Protein AF-A0A1Q9HRR2-F1 (afdb_monomer_lite)

Radius of gyration: 29.14 Å; chains: 1; bounding box: 62×55×72 Å

Sequence (127 aa):
MVKRVKLGYRWVDFDELAPEEKKQSLIQHLKEKQQKLRKERRSFENAKDEQSIEIYNQISEDLNGINKALRDLGVKSSPKSRPSNRFSKDDLSTLRNSPTIPDISFKRKPKRFQSNKTKNSTKDITW

pLDDT: mean 71.53, std 15.83, range [41.06, 92.62]

Organism: NCBI:txid1381081

Secondary structure (DSSP, 8-state):
---EEEETTEEEEGGGS-HHHHHHHHHHHHHHHHHHHHHHHHHSTT--SHHHHHHHHHHHHHHHHHHHHHHHTT--------------GGGGSGGGG------------------------------

Structure (mmCIF, N/CA/C/O backbone):
data_AF-A0A1Q9HRR2-F1
#
_entry.id   AF-A0A1Q9HRR2-F1
#
loop_
_atom_site.group_PDB
_atom_site.id
_atom_site.type_symbol
_atom_site.label_atom_id
_atom_site.label_alt_id
_atom_site.label_comp_id
_atom_site.label_asym_id
_atom_site.label_entity_id
_atom_site.label_seq_id
_atom_site.pdbx_PDB_ins_code
_atom_site.Cartn_x
_atom_site.Cartn_y
_atom_site.Cartn_z
_atom_site.occupancy
_atom_site.B_iso_or_equiv
_atom_site.auth_seq_id
_atom_site.auth_comp_id
_atom_site.auth_asym_id
_atom_site.auth_atom_id
_atom_site.pdbx_PDB_model_num
ATOM 1 N N . MET A 1 1 ? 0.870 19.896 -15.801 1.00 55.19 1 MET A N 1
ATOM 2 C CA . MET A 1 1 ? 1.301 19.684 -14.401 1.00 55.19 1 MET A CA 1
ATOM 3 C C . MET A 1 1 ? 2.530 18.780 -14.446 1.00 55.19 1 MET A C 1
ATOM 5 O O . MET A 1 1 ? 2.379 17.609 -14.761 1.00 55.19 1 MET A O 1
ATOM 9 N N . VAL A 1 2 ? 3.741 19.327 -14.285 1.00 61.41 2 VAL A N 1
ATOM 10 C CA . VAL A 1 2 ? 4.996 18.565 -14.456 1.00 61.41 2 VAL A CA 1
ATOM 11 C C . VAL A 1 2 ? 5.265 17.760 -13.184 1.00 61.41 2 VAL A C 1
ATOM 13 O O . VAL A 1 2 ? 5.416 18.339 -12.108 1.00 61.41 2 VAL A O 1
ATOM 16 N N . LYS A 1 3 ? 5.275 16.425 -13.278 1.00 73.81 3 LYS A N 1
ATOM 17 C CA . LYS A 1 3 ? 5.631 15.553 -12.149 1.00 73.81 3 LYS A CA 1
ATOM 18 C C . LYS A 1 3 ? 7.153 15.490 -12.066 1.00 73.81 3 LYS A C 1
ATOM 20 O O . LYS A 1 3 ? 7.781 14.937 -12.958 1.00 73.81 3 LYS A O 1
ATOM 25 N N . ARG A 1 4 ? 7.741 16.058 -11.013 1.00 76.62 4 ARG A N 1
ATOM 26 C CA . ARG A 1 4 ? 9.188 16.009 -10.755 1.00 76.62 4 ARG A CA 1
ATOM 27 C C . ARG A 1 4 ? 9.493 15.040 -9.630 1.00 76.62 4 ARG A C 1
ATOM 29 O O . ARG A 1 4 ? 8.813 15.059 -8.605 1.00 76.62 4 ARG A O 1
ATOM 36 N N . VAL A 1 5 ? 10.528 14.228 -9.805 1.00 72.56 5 VAL A N 1
ATOM 37 C CA . VAL A 1 5 ? 11.020 13.305 -8.778 1.00 72.56 5 VAL A CA 1
ATOM 38 C C . VAL A 1 5 ? 12.420 13.727 -8.363 1.00 72.56 5 VAL A C 1
ATOM 40 O O . VAL A 1 5 ? 13.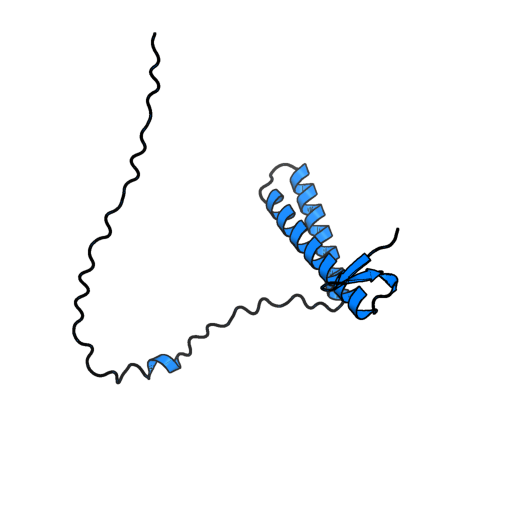242 14.123 -9.188 1.00 72.56 5 VAL A O 1
ATOM 43 N N . LYS A 1 6 ? 12.682 13.682 -7.057 1.00 78.12 6 LYS A N 1
ATOM 44 C CA . LYS A 1 6 ? 13.990 14.002 -6.493 1.00 78.12 6 LYS A CA 1
ATOM 45 C C . LYS A 1 6 ? 14.862 12.745 -6.480 1.00 78.12 6 LYS A C 1
ATOM 47 O O . LYS A 1 6 ? 14.586 11.820 -5.722 1.00 78.12 6 LYS A O 1
ATOM 52 N N . LEU A 1 7 ? 15.918 12.733 -7.288 1.00 70.50 7 LEU A N 1
ATOM 53 C CA . LEU A 1 7 ? 16.964 11.708 -7.304 1.00 70.50 7 LEU A CA 1
ATOM 54 C C . LEU A 1 7 ? 18.237 12.290 -6.691 1.00 70.50 7 LEU A C 1
ATOM 56 O O . LEU A 1 7 ? 18.939 13.100 -7.300 1.00 70.50 7 LEU A O 1
ATOM 60 N N . GLY A 1 8 ? 18.506 11.917 -5.438 1.00 78.12 8 GLY A N 1
ATOM 61 C CA . GLY A 1 8 ? 19.620 12.466 -4.666 1.00 78.12 8 GLY A CA 1
ATOM 62 C C . GLY A 1 8 ? 19.518 13.989 -4.524 1.00 78.12 8 GLY A C 1
ATOM 63 O O . GLY A 1 8 ? 18.617 14.503 -3.856 1.00 78.12 8 GLY A O 1
ATOM 64 N N . TYR A 1 9 ? 20.441 14.709 -5.167 1.00 80.19 9 TYR A N 1
ATOM 65 C CA . TYR A 1 9 ? 20.514 16.175 -5.146 1.00 80.19 9 TYR A CA 1
ATOM 66 C C . TYR A 1 9 ? 19.820 16.856 -6.337 1.00 80.19 9 TYR A C 1
ATOM 68 O O . TYR A 1 9 ? 19.792 18.084 -6.390 1.00 80.19 9 TYR A O 1
ATOM 76 N N . ARG A 1 10 ? 19.242 16.099 -7.282 1.00 76.31 10 ARG A N 1
ATOM 77 C CA . ARG A 1 10 ? 18.660 16.643 -8.518 1.00 76.31 10 ARG A CA 1
ATOM 78 C C . ARG A 1 10 ? 17.164 16.355 -8.621 1.00 76.31 10 ARG A C 1
ATOM 80 O O . ARG A 1 10 ? 16.697 15.283 -8.245 1.00 76.31 10 ARG A O 1
ATOM 87 N N . TRP A 1 11 ? 16.417 17.321 -9.146 1.00 80.19 11 TRP A N 1
ATOM 88 C CA . TRP A 1 11 ? 15.037 17.119 -9.584 1.00 80.19 11 TRP A CA 1
ATOM 89 C C . TRP A 1 11 ? 15.048 16.767 -11.065 1.00 80.19 11 TRP A C 1
ATOM 91 O O . TRP A 1 11 ? 15.630 17.503 -11.859 1.00 80.19 11 TRP A O 1
ATOM 101 N N . VAL A 1 12 ? 14.434 15.642 -11.409 1.00 77.56 12 VAL A N 1
ATOM 102 C CA . VAL A 1 12 ? 14.312 15.161 -12.787 1.00 77.56 12 VAL A CA 1
ATOM 103 C C . VAL A 1 12 ? 12.828 15.084 -13.121 1.00 77.56 12 VAL A C 1
ATOM 105 O O . VAL A 1 12 ? 12.011 14.714 -12.266 1.00 77.56 12 VAL A O 1
ATOM 108 N N . ASP A 1 13 ? 12.469 15.487 -14.337 1.00 80.56 13 ASP A N 1
ATOM 109 C CA . ASP A 1 13 ? 11.101 15.349 -14.819 1.00 80.56 13 ASP A CA 1
ATOM 110 C C . ASP A 1 13 ? 10.779 13.857 -14.965 1.00 80.56 13 ASP A C 1
ATOM 112 O O . ASP A 1 13 ? 11.583 13.072 -15.467 1.00 80.56 13 ASP A O 1
ATOM 116 N N . PHE A 1 14 ? 9.606 13.438 -14.485 1.00 69.06 14 PHE A N 1
ATOM 117 C CA . PHE A 1 14 ? 9.255 12.020 -14.419 1.00 69.06 14 PHE A CA 1
ATOM 118 C C . PHE A 1 14 ? 9.290 11.362 -15.797 1.00 69.06 14 PHE A C 1
ATOM 120 O O . PHE A 1 14 ? 9.624 10.189 -15.892 1.00 69.06 14 PHE A O 1
ATOM 127 N N . ASP A 1 15 ? 8.989 12.110 -16.859 1.00 71.75 15 ASP A N 1
ATOM 128 C CA . ASP A 1 15 ? 8.954 11.599 -18.226 1.00 71.75 15 ASP A CA 1
ATOM 129 C C . ASP A 1 15 ? 10.349 11.310 -18.801 1.00 71.75 15 ASP A C 1
ATOM 131 O O . ASP A 1 15 ? 10.470 10.381 -19.602 1.00 71.75 15 ASP A O 1
ATOM 135 N N . GLU A 1 16 ? 11.394 11.987 -18.313 1.00 74.62 16 GLU A N 1
ATOM 136 C CA . GLU A 1 16 ? 12.797 11.771 -18.710 1.00 74.62 16 GLU A CA 1
ATOM 137 C C . GLU A 1 16 ? 13.457 10.585 -17.990 1.00 74.62 16 GLU A C 1
ATOM 139 O O . GLU A 1 16 ? 14.531 10.136 -18.386 1.00 74.62 16 GLU A O 1
ATOM 144 N N . LEU A 1 17 ? 12.819 10.054 -16.943 1.00 71.19 17 LEU A N 1
ATOM 145 C CA . LEU A 1 17 ? 13.344 8.919 -16.187 1.00 71.19 17 LEU A CA 1
ATOM 146 C C . LEU A 1 17 ? 13.389 7.649 -17.034 1.00 71.19 17 LEU A C 1
ATOM 148 O O . LEU A 1 17 ? 12.455 7.340 -17.793 1.00 71.19 17 LEU A O 1
ATOM 152 N N . ALA A 1 18 ? 14.435 6.853 -16.812 1.00 80.44 18 ALA A N 1
ATOM 153 C CA . ALA A 1 18 ? 14.523 5.526 -17.397 1.00 80.44 18 ALA A CA 1
ATOM 154 C C . ALA A 1 18 ? 13.318 4.667 -16.950 1.00 80.44 18 ALA A C 1
ATOM 156 O O . ALA A 1 18 ? 12.814 4.835 -15.833 1.00 80.44 18 ALA A O 1
ATOM 157 N N . PRO A 1 19 ? 12.850 3.706 -17.769 1.00 80.31 19 PRO A N 1
ATOM 158 C CA . PRO A 1 19 ? 11.737 2.826 -17.400 1.00 80.31 19 PRO A CA 1
ATOM 159 C C . PRO A 1 19 ? 11.945 2.123 -16.049 1.00 80.31 19 PRO A C 1
ATOM 161 O O . PRO A 1 19 ? 11.003 1.975 -15.271 1.00 80.31 19 PRO A O 1
ATOM 164 N N . GLU A 1 20 ? 13.191 1.760 -15.736 1.00 79.75 20 GLU A N 1
ATOM 165 C CA . GLU A 1 20 ? 13.572 1.171 -14.450 1.00 79.75 20 GLU A CA 1
ATOM 166 C C . GLU A 1 20 ? 13.443 2.154 -13.280 1.00 79.75 20 GLU A C 1
ATOM 168 O O . GLU A 1 20 ? 12.940 1.787 -12.220 1.00 79.75 20 GLU A O 1
ATOM 173 N N . GLU A 1 21 ? 13.812 3.422 -13.458 1.00 79.25 21 GLU A N 1
ATOM 174 C CA . GLU A 1 21 ? 13.661 4.449 -12.419 1.00 79.25 21 GLU A CA 1
ATOM 175 C C . GLU A 1 21 ? 12.185 4.788 -12.179 1.00 79.25 21 GLU A C 1
ATOM 177 O O . GLU A 1 21 ? 11.753 4.911 -11.030 1.00 79.25 21 GLU A O 1
ATOM 182 N N . LYS A 1 22 ? 11.373 4.847 -13.245 1.00 79.75 22 LYS A N 1
ATOM 183 C CA . LYS A 1 22 ? 9.908 4.986 -13.149 1.00 79.75 22 LYS A CA 1
ATOM 184 C C . LYS A 1 22 ? 9.305 3.824 -12.364 1.00 79.75 22 LYS A C 1
ATOM 186 O O . LYS A 1 22 ? 8.489 4.035 -11.464 1.00 79.75 22 LYS A O 1
ATOM 191 N N . LYS A 1 23 ? 9.743 2.598 -12.661 1.00 84.00 23 LYS A N 1
ATOM 192 C CA . LYS A 1 23 ? 9.327 1.385 -11.951 1.00 84.00 23 LYS A CA 1
ATOM 193 C C . LYS A 1 23 ? 9.739 1.423 -10.479 1.00 84.00 23 LYS A C 1
ATOM 195 O O . LYS A 1 23 ? 8.912 1.140 -9.615 1.00 84.00 23 LYS A O 1
ATOM 200 N N . GLN A 1 24 ? 10.977 1.807 -10.168 1.00 83.50 24 GLN A N 1
ATOM 201 C CA . GLN A 1 24 ? 11.460 1.932 -8.788 1.00 83.50 24 GLN A CA 1
ATOM 202 C C . GLN A 1 24 ? 10.697 3.002 -8.004 1.00 83.50 24 GLN A C 1
ATOM 204 O O . GLN A 1 24 ? 10.272 2.743 -6.877 1.00 83.50 24 GLN A O 1
ATOM 209 N N . SER A 1 25 ? 10.455 4.164 -8.613 1.00 83.88 25 SER A N 1
ATOM 210 C CA . SER A 1 25 ? 9.658 5.242 -8.024 1.00 83.88 25 SER A CA 1
ATOM 211 C C . SER A 1 25 ? 8.225 4.783 -7.731 1.00 83.88 25 SER A C 1
ATOM 213 O O . SER A 1 25 ? 7.716 4.995 -6.629 1.00 83.88 25 SER A O 1
ATOM 215 N N . LEU A 1 26 ? 7.597 4.056 -8.663 1.00 85.81 26 LEU A N 1
ATOM 216 C CA . LEU A 1 26 ? 6.272 3.468 -8.466 1.00 85.81 26 LEU A CA 1
ATOM 217 C C . LEU A 1 26 ? 6.264 2.439 -7.326 1.00 85.81 26 LEU A C 1
ATOM 219 O O . LEU A 1 26 ? 5.386 2.477 -6.466 1.00 85.81 26 LEU A O 1
ATOM 223 N N . ILE A 1 27 ? 7.255 1.543 -7.277 1.00 87.19 27 ILE A N 1
ATOM 224 C CA . ILE A 1 27 ? 7.403 0.561 -6.193 1.00 87.19 27 ILE A CA 1
ATOM 225 C C . ILE A 1 27 ? 7.554 1.268 -4.843 1.00 87.19 27 ILE A C 1
ATOM 227 O O . ILE A 1 27 ? 6.941 0.847 -3.858 1.00 87.19 27 ILE A O 1
ATOM 231 N N . GLN A 1 28 ? 8.361 2.328 -4.779 1.00 87.88 28 GLN A N 1
ATOM 232 C CA . GLN A 1 28 ? 8.546 3.114 -3.565 1.00 87.88 28 GLN A CA 1
ATOM 233 C C . GLN A 1 28 ? 7.228 3.760 -3.128 1.00 87.88 28 GLN A C 1
ATOM 235 O O . GLN A 1 28 ? 6.825 3.597 -1.977 1.00 87.88 28 GLN A O 1
ATOM 240 N N . HIS A 1 29 ? 6.512 4.396 -4.055 1.00 87.81 29 HIS A N 1
ATOM 241 C CA . HIS A 1 29 ? 5.215 5.006 -3.780 1.00 87.81 29 HIS A CA 1
ATOM 242 C C . HIS A 1 29 ? 4.191 3.986 -3.253 1.00 87.81 29 HIS A C 1
ATOM 244 O O . HIS A 1 29 ? 3.512 4.229 -2.253 1.00 87.81 29 HIS A O 1
ATOM 250 N N . LEU A 1 30 ? 4.118 2.804 -3.872 1.00 89.44 30 LEU A N 1
ATOM 251 C CA . LEU A 1 30 ? 3.248 1.716 -3.423 1.00 89.44 30 LEU A CA 1
ATOM 252 C C . LEU A 1 30 ? 3.621 1.223 -2.018 1.00 89.44 30 LEU A C 1
ATOM 254 O O . LEU A 1 30 ? 2.731 0.983 -1.203 1.00 89.44 30 LEU A O 1
ATOM 258 N N . LYS A 1 31 ? 4.916 1.114 -1.692 1.00 88.62 31 LYS A N 1
ATOM 259 C CA . LYS A 1 31 ? 5.382 0.742 -0.344 1.00 88.62 31 LYS A CA 1
ATOM 260 C C . LYS A 1 31 ? 5.024 1.793 0.707 1.00 88.62 31 LYS A C 1
ATOM 262 O O . LYS A 1 31 ? 4.561 1.431 1.789 1.00 88.62 31 LYS A O 1
ATOM 267 N N . GLU A 1 32 ? 5.203 3.075 0.400 1.00 89.81 32 GLU A N 1
ATOM 268 C CA . GLU A 1 32 ? 4.831 4.177 1.294 1.00 89.81 32 GLU A CA 1
ATOM 269 C C . GLU A 1 32 ? 3.319 4.189 1.550 1.00 89.81 32 GLU A C 1
ATOM 271 O O . GLU A 1 32 ? 2.883 4.223 2.707 1.00 89.81 32 GLU A O 1
ATOM 276 N N . LYS A 1 33 ? 2.510 4.048 0.489 1.00 90.31 33 LYS A N 1
ATOM 277 C CA . LYS A 1 33 ? 1.049 3.934 0.593 1.00 90.31 33 LYS A CA 1
ATOM 278 C C . LYS A 1 33 ? 0.643 2.714 1.425 1.00 90.31 33 LYS A C 1
ATOM 280 O O . LYS A 1 33 ? -0.171 2.841 2.338 1.00 90.31 33 LYS A O 1
ATOM 285 N N . GLN A 1 34 ? 1.267 1.558 1.195 1.00 90.69 34 GLN A N 1
ATOM 286 C CA . GLN A 1 34 ? 1.041 0.341 1.981 1.00 90.69 34 GLN A CA 1
ATOM 287 C C . GLN A 1 34 ? 1.360 0.551 3.470 1.00 90.69 34 GLN A C 1
ATOM 289 O O . GLN A 1 34 ? 0.619 0.094 4.340 1.00 90.69 34 GLN A O 1
ATOM 294 N N . GLN A 1 35 ? 2.462 1.233 3.797 1.00 90.56 35 GLN A N 1
ATOM 295 C CA . GLN A 1 35 ? 2.832 1.514 5.184 1.00 90.56 35 GLN A CA 1
ATOM 296 C C . GLN A 1 35 ? 1.847 2.478 5.852 1.00 90.56 35 GLN A C 1
ATOM 298 O O . GLN A 1 35 ? 1.513 2.275 7.023 1.00 90.56 35 GLN A O 1
ATOM 303 N N . LYS A 1 36 ? 1.371 3.496 5.126 1.00 91.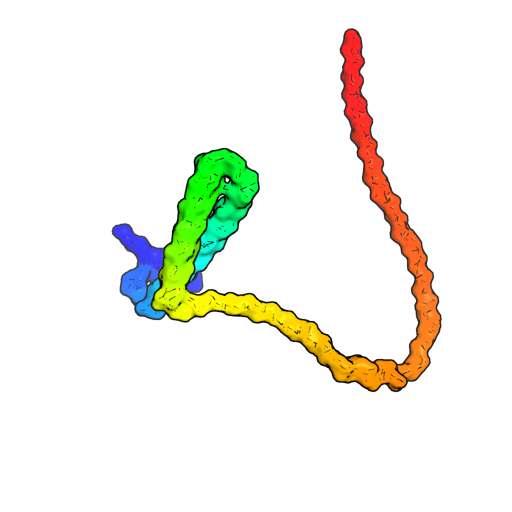69 36 LYS A N 1
ATOM 304 C CA . LYS A 1 36 ? 0.354 4.435 5.612 1.00 91.69 36 LYS A CA 1
ATOM 305 C C . LYS A 1 36 ? -0.954 3.710 5.927 1.00 91.69 36 LYS A C 1
ATOM 307 O O . LYS A 1 36 ? -1.398 3.761 7.070 1.00 91.69 36 LYS A O 1
ATOM 312 N N . LEU A 1 37 ? -1.472 2.928 4.982 1.00 90.38 37 LEU A N 1
ATOM 313 C CA . LEU A 1 37 ? -2.693 2.140 5.168 1.00 90.38 37 LEU A CA 1
ATOM 314 C C . LEU A 1 37 ? -2.566 1.119 6.307 1.00 90.38 37 LEU A C 1
ATOM 316 O O . LEU A 1 37 ? -3.493 0.933 7.080 1.00 90.38 37 LEU A O 1
ATOM 320 N N . ARG A 1 38 ? -1.396 0.497 6.506 1.00 89.44 38 ARG A N 1
ATOM 321 C CA . ARG A 1 38 ? -1.157 -0.373 7.678 1.00 89.44 38 ARG A CA 1
ATOM 322 C C . ARG A 1 38 ? -1.171 0.368 9.016 1.00 89.44 38 ARG A C 1
ATOM 324 O O . ARG A 1 38 ? -1.414 -0.254 10.049 1.00 89.44 38 ARG A O 1
ATOM 331 N N . LYS A 1 39 ? -0.790 1.647 9.052 1.00 89.88 39 LYS A N 1
ATOM 332 C CA . LYS A 1 39 ? -0.916 2.468 10.267 1.00 89.88 39 LYS A CA 1
ATOM 333 C C . LYS A 1 39 ? -2.382 2.812 10.502 1.00 89.88 39 LYS A C 1
ATOM 335 O O . LYS A 1 39 ? -2.856 2.633 11.610 1.00 89.88 39 LYS A O 1
ATOM 340 N N . GLU A 1 40 ? -3.078 3.204 9.446 1.00 87.50 40 GLU A N 1
ATOM 341 C CA . GLU A 1 40 ? -4.492 3.566 9.477 1.00 87.50 40 GLU A CA 1
ATOM 342 C C . GLU A 1 40 ? -5.380 2.383 9.883 1.00 87.50 40 GLU A C 1
ATOM 344 O O . GLU A 1 40 ? -6.140 2.491 10.835 1.00 87.50 40 GLU A O 1
ATOM 349 N N . ARG A 1 41 ? -5.165 1.196 9.302 1.00 88.25 41 ARG A N 1
ATOM 350 C CA . ARG A 1 41 ? -5.854 -0.048 9.687 1.00 88.25 41 ARG A CA 1
ATOM 351 C C . ARG A 1 41 ? -5.725 -0.371 11.176 1.00 88.25 41 ARG A C 1
ATOM 353 O O . ARG A 1 41 ? -6.668 -0.879 11.765 1.00 88.25 41 ARG A O 1
ATOM 360 N N . ARG A 1 42 ? -4.568 -0.082 11.788 1.00 88.06 42 ARG A N 1
ATOM 361 C CA . ARG A 1 42 ? -4.346 -0.296 13.230 1.00 88.06 42 ARG A CA 1
ATOM 362 C C . ARG A 1 42 ? -5.155 0.666 14.095 1.00 88.06 42 ARG A C 1
ATOM 364 O O . ARG A 1 42 ? -5.533 0.291 15.197 1.00 88.06 42 ARG A O 1
ATOM 371 N N . SER A 1 43 ? -5.445 1.869 13.604 1.00 86.56 43 SER A N 1
ATOM 372 C CA . SER A 1 43 ? -6.329 2.814 14.295 1.00 86.56 43 SER A CA 1
ATOM 373 C C . SER A 1 43 ? -7.769 2.301 14.376 1.00 86.56 43 SER A C 1
ATOM 375 O O . SER A 1 43 ? -8.464 2.613 15.335 1.00 86.56 43 SER A O 1
ATOM 377 N N . PHE A 1 44 ? -8.186 1.478 13.410 1.00 85.31 44 PHE A N 1
ATOM 378 C CA . PHE A 1 44 ? -9.538 0.917 13.324 1.00 85.31 44 PHE A CA 1
ATOM 379 C C . PHE A 1 44 ? -9.635 -0.549 13.787 1.00 85.31 44 PHE A C 1
ATOM 381 O O . PHE A 1 44 ? -10.713 -1.126 13.778 1.00 85.31 44 PHE A O 1
ATOM 388 N N . GLU A 1 45 ? -8.533 -1.167 14.230 1.00 78.50 45 GLU A N 1
ATOM 389 C CA . GLU A 1 45 ? -8.482 -2.601 14.577 1.00 78.50 45 GLU A CA 1
ATOM 390 C C . GLU A 1 45 ? -9.339 -2.970 15.800 1.00 78.50 45 GLU A C 1
ATOM 392 O O . GLU A 1 45 ? -9.845 -4.083 15.881 1.00 78.50 45 GLU A O 1
ATOM 397 N N . ASN A 1 46 ? -9.532 -2.030 16.730 1.00 79.75 46 ASN A N 1
ATOM 398 C CA . ASN A 1 46 ? -10.361 -2.215 17.928 1.00 79.75 46 ASN A CA 1
ATOM 399 C C . ASN A 1 46 ? -11.695 -1.462 17.855 1.00 79.75 46 ASN A C 1
ATOM 401 O O . ASN A 1 46 ? -12.380 -1.324 18.873 1.00 79.75 46 ASN A O 1
ATOM 405 N N . ALA A 1 47 ? -12.033 -0.918 16.688 1.00 81.00 47 ALA A N 1
ATOM 406 C CA . ALA A 1 47 ? -13.264 -0.174 16.533 1.00 81.00 47 ALA A CA 1
ATOM 407 C C . ALA A 1 47 ? -14.470 -1.122 16.597 1.00 81.00 47 ALA A C 1
ATOM 409 O O . ALA A 1 47 ? -14.417 -2.257 16.124 1.00 81.00 47 ALA A O 1
ATOM 410 N N . LYS A 1 48 ? -15.541 -0.666 17.247 1.00 79.06 48 LYS A N 1
ATOM 411 C CA . LYS A 1 48 ? -16.783 -1.438 17.439 1.00 79.06 48 LYS A CA 1
ATOM 412 C C . LYS A 1 48 ? -17.965 -0.824 16.699 1.00 79.06 48 LYS A C 1
ATOM 414 O O . LYS A 1 48 ? -19.026 -1.433 16.639 1.00 79.06 48 LYS A O 1
ATOM 419 N N . ASP A 1 49 ? -17.787 0.388 16.192 1.00 89.31 49 ASP A N 1
ATOM 420 C CA . ASP A 1 49 ? -18.756 1.094 15.380 1.00 89.31 49 ASP A CA 1
ATOM 421 C C . ASP A 1 49 ? -18.719 0.585 13.934 1.00 89.31 49 ASP A C 1
ATOM 423 O O . ASP A 1 49 ? -17.661 0.314 13.365 1.00 89.31 49 ASP A O 1
ATOM 427 N N . GLU A 1 50 ? -19.908 0.451 13.351 1.00 86.88 50 GLU A N 1
ATOM 428 C CA . GLU A 1 50 ? -20.126 -0.097 12.009 1.00 86.88 50 GLU A CA 1
ATOM 429 C C . GLU A 1 50 ? -19.367 0.694 10.932 1.00 86.88 50 GLU A C 1
ATOM 431 O O . GLU A 1 50 ? -18.747 0.103 10.050 1.00 86.88 50 GLU A O 1
ATOM 436 N N . GLN A 1 51 ? -19.303 2.022 11.077 1.00 87.00 51 GLN A N 1
ATOM 437 C CA . GLN A 1 51 ? -18.565 2.908 10.173 1.00 87.00 51 GLN A CA 1
ATOM 438 C C . GLN A 1 51 ? -17.057 2.633 10.188 1.00 87.00 51 GLN A C 1
ATOM 440 O O . GLN A 1 51 ? -16.425 2.543 9.136 1.00 87.00 51 GLN A O 1
ATOM 445 N N . SER A 1 52 ? -16.452 2.452 11.361 1.00 85.75 52 SER A N 1
ATOM 446 C CA . SER A 1 52 ? -15.031 2.104 11.441 1.00 85.75 52 SER A CA 1
ATOM 447 C C . SER A 1 52 ? -14.727 0.695 10.941 1.00 85.75 52 SER A C 1
ATOM 449 O O . SER A 1 52 ? -13.643 0.469 10.401 1.00 85.75 52 SER A O 1
ATOM 451 N N . ILE A 1 53 ? -15.659 -0.253 11.091 1.00 86.62 53 ILE A N 1
ATOM 452 C CA . ILE A 1 53 ? -15.527 -1.601 10.518 1.00 86.62 53 ILE A CA 1
ATOM 453 C C . ILE A 1 53 ? -15.543 -1.524 8.985 1.00 86.62 53 ILE A C 1
ATOM 455 O O . ILE A 1 53 ? -14.723 -2.166 8.325 1.00 86.62 53 ILE A O 1
ATOM 459 N N . GLU A 1 54 ? -16.417 -0.700 8.409 1.00 90.06 54 GLU A N 1
ATOM 460 C CA . GLU A 1 54 ? -16.457 -0.454 6.967 1.00 90.06 54 GLU A CA 1
ATOM 461 C C . GLU A 1 54 ? -15.148 0.179 6.466 1.00 90.06 54 GLU A C 1
ATOM 463 O O . GLU A 1 54 ? -14.532 -0.325 5.524 1.00 90.06 54 GLU A O 1
ATOM 468 N N . ILE A 1 55 ? -14.639 1.200 7.165 1.00 88.25 55 ILE A N 1
ATOM 469 C CA . ILE A 1 55 ? -13.337 1.817 6.863 1.00 88.25 55 ILE A CA 1
ATOM 470 C C . ILE A 1 55 ? -12.201 0.785 6.964 1.00 88.25 55 ILE A C 1
ATOM 472 O O . ILE A 1 55 ? -11.311 0.741 6.112 1.00 88.25 55 ILE A O 1
ATOM 476 N N . TYR A 1 56 ? -12.225 -0.087 7.973 1.00 89.75 56 TYR A N 1
ATOM 477 C CA . TYR A 1 56 ? -11.245 -1.161 8.123 1.00 89.75 56 TYR A CA 1
ATOM 478 C C . TYR A 1 56 ? -11.264 -2.141 6.940 1.00 89.75 56 TYR A C 1
ATOM 480 O O . TYR A 1 56 ? -10.197 -2.554 6.459 1.00 89.75 56 TYR A O 1
ATOM 488 N N . ASN A 1 57 ? -12.455 -2.505 6.459 1.00 89.75 57 ASN A N 1
ATOM 489 C CA . ASN A 1 57 ? -12.623 -3.372 5.295 1.00 89.75 57 ASN A CA 1
ATOM 490 C C . ASN A 1 57 ? -12.094 -2.688 4.029 1.00 89.75 57 ASN A C 1
ATOM 492 O O . ASN A 1 57 ? -11.260 -3.276 3.338 1.00 89.75 57 ASN A O 1
ATOM 496 N N . GLN A 1 58 ? -12.442 -1.418 3.806 1.00 91.62 58 GLN A N 1
ATOM 497 C CA . GLN A 1 58 ? -11.953 -0.630 2.671 1.00 91.62 58 GLN A CA 1
ATOM 498 C C . GLN A 1 58 ? -10.419 -0.535 2.650 1.00 91.62 58 GLN A C 1
ATOM 500 O O . GLN A 1 58 ? -9.775 -0.782 1.630 1.00 91.62 58 GLN A O 1
ATOM 505 N N . ILE A 1 59 ? -9.799 -0.248 3.799 1.00 90.75 59 ILE A N 1
ATOM 506 C CA . ILE A 1 59 ? -8.335 -0.204 3.923 1.00 90.75 59 ILE A CA 1
ATOM 507 C C . ILE A 1 59 ? -7.714 -1.581 3.640 1.00 90.75 59 ILE A C 1
ATOM 509 O O . ILE A 1 59 ? -6.615 -1.677 3.082 1.00 90.75 59 ILE A O 1
ATOM 513 N N . SER A 1 60 ? -8.386 -2.660 4.042 1.00 88.69 60 SER A N 1
ATOM 514 C CA . SER A 1 60 ? -7.915 -4.028 3.808 1.00 88.69 60 SER A CA 1
ATOM 515 C C . SER A 1 60 ? -7.969 -4.399 2.321 1.00 88.69 60 SER A C 1
ATOM 517 O O . SER A 1 60 ? -7.019 -5.008 1.817 1.00 88.69 60 SER A O 1
ATOM 519 N N . GLU A 1 61 ? -9.009 -3.978 1.603 1.00 92.62 61 GLU A N 1
ATOM 520 C CA . GLU A 1 61 ? -9.114 -4.122 0.147 1.00 92.62 61 GLU A CA 1
ATOM 521 C C . GLU A 1 61 ? -8.035 -3.320 -0.587 1.00 92.62 61 GLU A C 1
ATOM 523 O O . GLU A 1 61 ? -7.314 -3.875 -1.423 1.00 92.62 61 GLU A O 1
ATOM 528 N N . ASP A 1 62 ? -7.832 -2.057 -0.208 1.00 89.88 62 ASP A N 1
ATOM 529 C CA . ASP A 1 62 ? -6.786 -1.202 -0.775 1.00 89.88 62 ASP A CA 1
ATOM 530 C C . ASP A 1 62 ? -5.386 -1.805 -0.577 1.00 89.88 62 ASP A C 1
ATOM 532 O O . ASP A 1 62 ? -4.550 -1.814 -1.489 1.00 89.88 62 ASP A O 1
ATOM 536 N N . LEU A 1 63 ? -5.117 -2.357 0.611 1.00 90.00 63 LEU A N 1
ATOM 537 C CA . LEU A 1 63 ? -3.872 -3.072 0.892 1.00 90.00 63 LEU A CA 1
ATOM 538 C C . LEU A 1 63 ? -3.707 -4.304 0.000 1.00 90.00 63 LEU A C 1
ATOM 540 O O . LEU A 1 63 ? -2.588 -4.584 -0.442 1.00 90.00 63 LEU A O 1
ATOM 544 N N . ASN A 1 64 ? -4.790 -5.032 -0.271 1.00 90.06 64 ASN A N 1
ATOM 545 C CA . ASN A 1 64 ? -4.761 -6.192 -1.153 1.00 90.06 64 ASN A CA 1
ATOM 546 C C . ASN A 1 64 ? -4.466 -5.786 -2.607 1.00 90.06 64 ASN A C 1
ATOM 548 O O . ASN A 1 64 ? -3.594 -6.378 -3.249 1.00 90.06 64 ASN A O 1
ATOM 552 N N . GLY A 1 65 ? -5.094 -4.711 -3.092 1.00 91.31 65 GLY A N 1
ATOM 553 C CA . GLY A 1 65 ? -4.815 -4.132 -4.408 1.00 91.31 65 GLY A CA 1
ATOM 554 C C . GLY A 1 65 ? -3.352 -3.706 -4.568 1.00 91.31 65 GLY A C 1
ATOM 555 O O . GLY A 1 65 ? -2.705 -4.041 -5.561 1.00 91.31 65 GLY A O 1
ATOM 556 N N . ILE A 1 66 ? -2.780 -3.052 -3.552 1.00 89.12 66 ILE A N 1
ATOM 557 C CA . ILE A 1 66 ? -1.361 -2.662 -3.555 1.00 89.12 66 ILE A CA 1
ATOM 558 C C . ILE A 1 66 ? -0.436 -3.886 -3.539 1.00 89.12 66 ILE A C 1
ATOM 560 O O . ILE A 1 66 ? 0.581 -3.896 -4.234 1.00 89.12 66 ILE A O 1
ATOM 564 N N . ASN A 1 67 ? -0.769 -4.931 -2.775 1.00 87.00 67 ASN A N 1
ATOM 565 C CA . ASN A 1 67 ? 0.010 -6.173 -2.762 1.00 87.00 67 ASN A CA 1
ATOM 566 C C . ASN A 1 67 ? 0.033 -6.841 -4.140 1.00 87.00 67 ASN A C 1
ATOM 568 O O . ASN A 1 67 ? 1.088 -7.316 -4.565 1.00 87.00 67 ASN A O 1
ATOM 572 N N . LYS A 1 68 ? -1.108 -6.851 -4.840 1.00 88.62 68 LYS A N 1
ATOM 573 C CA . LYS A 1 68 ? -1.207 -7.358 -6.211 1.00 88.62 68 LYS A CA 1
ATOM 574 C C . LYS A 1 68 ? -0.330 -6.539 -7.161 1.00 88.62 68 LYS A C 1
ATOM 576 O O . LYS A 1 68 ? 0.532 -7.114 -7.814 1.00 88.62 68 LYS A O 1
ATOM 581 N N . ALA A 1 69 ? -0.440 -5.210 -7.129 1.00 86.81 69 ALA A N 1
ATOM 582 C CA . ALA A 1 69 ? 0.385 -4.325 -7.955 1.00 86.81 69 ALA A CA 1
ATOM 583 C C . ALA A 1 69 ? 1.895 -4.512 -7.707 1.00 86.81 69 ALA A C 1
ATOM 585 O O . ALA A 1 69 ? 2.686 -4.564 -8.644 1.00 86.81 69 ALA A O 1
ATOM 586 N N . LEU A 1 70 ? 2.317 -4.667 -6.447 1.00 87.38 70 LEU A N 1
ATOM 587 C CA . LEU A 1 70 ? 3.716 -4.955 -6.113 1.00 87.38 70 LEU A CA 1
ATOM 588 C C . LEU A 1 70 ? 4.174 -6.322 -6.647 1.00 87.38 70 LEU A C 1
ATOM 590 O O . LEU A 1 70 ? 5.300 -6.434 -7.139 1.00 87.38 70 LEU A O 1
ATOM 594 N N . ARG A 1 71 ? 3.315 -7.348 -6.578 1.00 86.62 71 ARG A N 1
ATOM 595 C CA . ARG A 1 71 ? 3.599 -8.678 -7.134 1.00 86.62 71 ARG A CA 1
ATOM 596 C C . ARG A 1 71 ? 3.749 -8.624 -8.657 1.00 86.62 71 ARG A C 1
ATOM 598 O O . ARG A 1 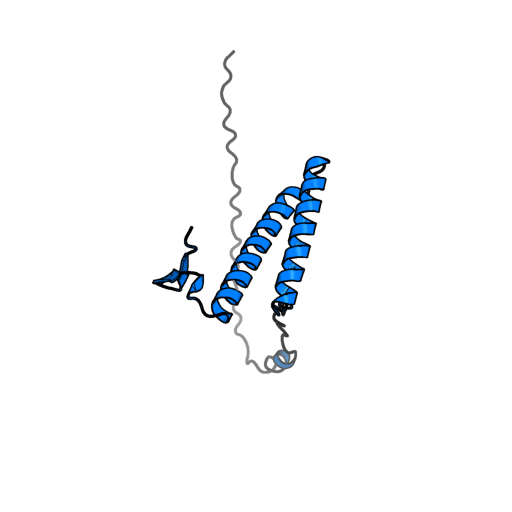71 ? 4.708 -9.198 -9.165 1.00 86.62 71 ARG A O 1
ATOM 605 N N . ASP A 1 72 ? 2.869 -7.904 -9.349 1.00 87.44 72 ASP A N 1
ATOM 606 C CA . ASP A 1 72 ? 2.904 -7.735 -10.810 1.00 87.44 72 ASP A CA 1
ATOM 607 C C . ASP A 1 72 ? 4.180 -7.004 -11.266 1.00 87.44 72 ASP A C 1
ATOM 609 O O . ASP A 1 72 ? 4.765 -7.327 -12.297 1.00 87.44 72 ASP A O 1
ATOM 613 N N . LEU A 1 73 ? 4.695 -6.082 -10.445 1.00 84.12 73 LEU A N 1
ATOM 614 C CA . LEU A 1 73 ? 5.979 -5.406 -10.672 1.00 84.12 73 LEU A CA 1
ATOM 615 C C . LEU A 1 73 ? 7.209 -6.289 -10.370 1.00 84.12 73 LEU A C 1
ATOM 617 O O . LEU A 1 73 ? 8.348 -5.832 -10.518 1.00 84.12 73 LEU A O 1
ATOM 621 N N . GLY A 1 74 ? 7.009 -7.544 -9.954 1.00 81.19 74 GLY A N 1
ATOM 622 C CA . GLY A 1 74 ? 8.072 -8.494 -9.616 1.00 81.19 74 GLY A CA 1
ATOM 623 C C . GLY A 1 74 ? 8.684 -8.279 -8.229 1.00 81.19 74 GLY A C 1
ATOM 624 O O . GLY A 1 74 ? 9.715 -8.873 -7.905 1.00 81.19 74 GLY A O 1
ATOM 625 N N . VAL A 1 75 ? 8.068 -7.448 -7.382 1.00 76.88 75 VAL A N 1
ATOM 626 C CA . VAL A 1 75 ? 8.524 -7.233 -6.007 1.00 76.88 75 VAL A CA 1
ATOM 627 C C . VAL A 1 75 ? 8.088 -8.429 -5.173 1.00 76.88 75 VAL A C 1
ATOM 629 O O . VAL A 1 75 ? 6.956 -8.509 -4.695 1.00 76.88 75 VAL A O 1
ATOM 632 N N . LYS A 1 76 ? 9.006 -9.377 -4.969 1.00 68.94 76 LYS A N 1
ATOM 633 C CA . LYS A 1 76 ? 8.810 -10.441 -3.982 1.00 68.94 76 LYS A CA 1
ATOM 634 C C . LYS A 1 76 ? 8.626 -9.771 -2.622 1.00 68.94 76 LYS A C 1
ATOM 636 O O . LYS A 1 76 ? 9.521 -9.067 -2.153 1.00 68.94 76 LYS A O 1
ATOM 641 N N . SER A 1 77 ? 7.469 -9.973 -1.989 1.00 60.34 7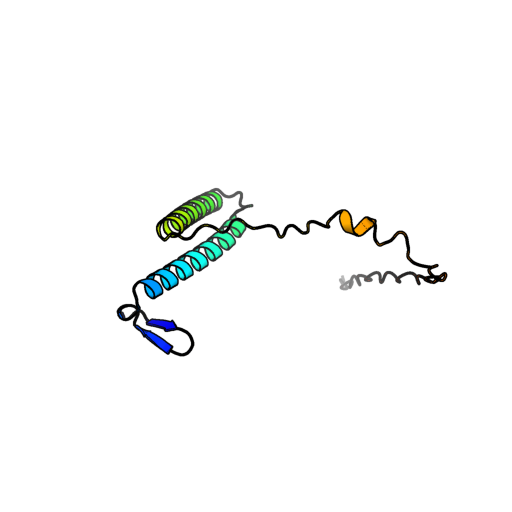7 SER A N 1
ATOM 642 C CA . SER A 1 77 ? 7.310 -9.689 -0.564 1.00 60.34 77 SER A CA 1
ATOM 643 C C . SER A 1 77 ? 8.442 -10.422 0.136 1.00 60.34 77 SER A C 1
ATOM 645 O O . SER A 1 77 ? 8.492 -11.652 0.048 1.00 60.34 77 SER A O 1
ATOM 647 N N . SER A 1 78 ? 9.395 -9.694 0.722 1.00 54.62 78 SER A N 1
ATOM 648 C CA . SER A 1 78 ? 10.518 -10.353 1.369 1.00 54.62 78 SER A CA 1
ATOM 649 C C . SER A 1 78 ? 9.934 -11.341 2.378 1.00 54.62 78 SER A C 1
ATOM 651 O O . SER A 1 78 ? 9.109 -10.944 3.212 1.00 54.62 78 SER A O 1
ATOM 653 N N . PRO A 1 79 ? 10.288 -12.637 2.316 1.00 52.12 79 PRO A N 1
ATOM 654 C CA . PRO A 1 79 ? 10.098 -13.448 3.494 1.00 52.12 79 PRO A CA 1
ATOM 655 C C . PRO A 1 79 ? 10.892 -12.711 4.568 1.00 52.12 79 PRO A C 1
ATOM 657 O O . PRO A 1 79 ? 12.054 -12.363 4.355 1.00 52.12 79 PRO A O 1
ATOM 660 N N . LYS A 1 80 ? 10.247 -12.379 5.688 1.00 52.53 80 LYS A N 1
ATOM 661 C CA . LYS A 1 80 ? 10.957 -12.016 6.911 1.00 52.53 80 LYS A CA 1
ATOM 662 C C . LYS A 1 80 ? 11.875 -13.201 7.197 1.00 52.53 80 LYS A C 1
ATOM 664 O O . LYS A 1 80 ? 11.461 -14.165 7.834 1.00 52.53 80 LYS A O 1
ATOM 669 N N . SER A 1 81 ? 13.095 -13.167 6.672 1.00 50.59 81 SER A N 1
ATOM 670 C CA . SER A 1 81 ? 14.175 -14.033 7.093 1.00 50.59 81 SER A CA 1
ATOM 671 C C . SER A 1 81 ? 14.451 -13.603 8.520 1.00 50.59 81 SER A C 1
ATOM 673 O O . SER A 1 81 ? 15.198 -12.663 8.783 1.00 50.59 81 SER A O 1
ATOM 675 N N . ARG A 1 82 ? 13.721 -14.231 9.443 1.00 54.25 82 ARG A N 1
ATOM 676 C CA . ARG A 1 82 ? 14.055 -14.276 10.856 1.00 54.25 82 ARG A CA 1
ATOM 677 C C . ARG A 1 82 ? 15.547 -14.607 10.885 1.00 54.25 82 ARG A C 1
ATOM 679 O O . ARG A 1 82 ? 15.894 -15.656 10.340 1.00 54.25 82 ARG A O 1
ATOM 686 N N . PRO A 1 83 ? 16.428 -13.733 11.403 1.00 55.16 83 PRO A N 1
ATOM 687 C CA . PRO A 1 83 ? 17.824 -14.101 11.523 1.00 55.16 83 PRO A CA 1
ATOM 688 C C . PRO A 1 83 ? 17.836 -15.371 12.365 1.00 55.16 83 PRO A C 1
ATOM 690 O O . PRO A 1 83 ? 17.355 -15.387 13.502 1.00 55.16 83 PRO A O 1
ATOM 693 N N . SER A 1 84 ? 18.260 -16.474 11.757 1.00 52.16 84 SER A N 1
ATOM 694 C CA . SER A 1 84 ? 18.500 -17.712 12.465 1.00 52.16 84 SER A CA 1
ATOM 695 C C . SER A 1 84 ? 19.689 -17.438 13.368 1.00 52.16 84 SER A C 1
ATOM 697 O O . SER A 1 84 ? 20.831 -17.659 12.976 1.00 52.16 84 SER A O 1
ATOM 699 N N . ASN A 1 85 ? 19.426 -16.936 14.575 1.00 54.44 85 ASN A N 1
ATOM 700 C CA . ASN A 1 85 ? 20.372 -17.014 15.674 1.00 54.44 85 ASN A CA 1
ATOM 701 C C . ASN A 1 85 ? 20.423 -18.487 16.095 1.00 54.44 85 ASN A C 1
ATOM 703 O O . ASN A 1 85 ? 19.857 -18.902 17.106 1.00 54.44 85 ASN A O 1
ATOM 707 N N . ARG A 1 86 ? 20.980 -19.312 15.205 1.00 52.44 86 ARG A N 1
ATOM 708 C CA . ARG A 1 86 ? 21.279 -20.709 15.450 1.00 52.44 86 ARG A CA 1
ATOM 709 C C . ARG A 1 86 ? 22.562 -20.662 16.256 1.00 52.44 86 ARG A C 1
ATOM 711 O O . ARG A 1 86 ? 23.649 -20.642 15.700 1.00 52.44 86 ARG A O 1
ATOM 718 N N . PHE A 1 87 ? 22.394 -20.536 17.566 1.00 54.69 87 PHE A N 1
ATOM 719 C CA . PHE A 1 87 ? 23.433 -20.880 18.520 1.00 54.69 87 PHE A CA 1
ATOM 720 C C . PHE A 1 87 ? 23.857 -22.310 18.159 1.00 54.69 87 PHE A C 1
ATOM 722 O O . PHE A 1 87 ? 23.074 -23.252 18.332 1.00 54.69 87 PHE A O 1
ATOM 729 N N . SER A 1 88 ? 25.007 -22.454 17.500 1.00 55.09 88 SER A N 1
ATOM 730 C CA . SER A 1 88 ? 25.543 -23.762 17.144 1.00 55.09 88 SER A CA 1
ATOM 731 C C . SER A 1 88 ? 25.801 -24.507 18.446 1.00 55.09 88 SER A C 1
ATOM 733 O O . SER A 1 88 ? 26.450 -23.989 19.350 1.00 55.09 88 SER A O 1
ATOM 735 N N . LYS A 1 89 ? 25.262 -25.723 18.573 1.00 56.09 89 LYS A N 1
ATOM 736 C CA . LYS A 1 89 ? 25.506 -26.585 19.742 1.00 56.09 89 LYS A CA 1
ATOM 737 C C . LYS A 1 89 ? 26.984 -26.979 19.882 1.00 56.09 89 LYS A C 1
ATOM 739 O O . LYS A 1 89 ? 27.369 -27.498 20.923 1.00 56.09 89 LYS A O 1
ATOM 744 N N . ASP A 1 90 ? 27.791 -26.685 18.869 1.00 56.22 90 ASP A N 1
ATOM 745 C CA . ASP A 1 90 ? 29.233 -26.915 18.840 1.00 56.22 90 ASP A CA 1
ATOM 746 C C . ASP A 1 90 ? 30.020 -25.942 19.744 1.00 56.22 90 ASP A C 1
ATOM 748 O O . ASP A 1 90 ? 31.179 -26.201 20.054 1.00 56.22 90 ASP A O 1
ATOM 752 N N . ASP A 1 91 ? 29.389 -24.874 20.255 1.00 54.59 91 ASP A N 1
ATOM 753 C CA . ASP A 1 91 ? 30.012 -23.935 21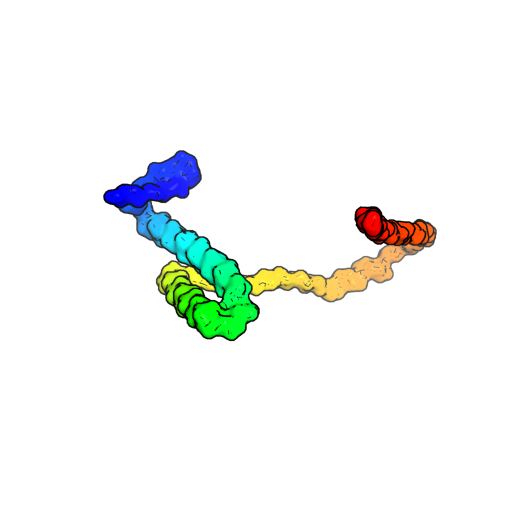.211 1.00 54.59 91 ASP A CA 1
ATOM 754 C C . ASP A 1 91 ? 30.035 -24.460 22.667 1.00 54.59 91 ASP A C 1
ATOM 756 O O . ASP A 1 91 ? 30.495 -23.786 23.587 1.00 54.59 91 ASP A O 1
ATOM 760 N N . LEU A 1 92 ? 29.524 -25.676 22.914 1.00 55.25 92 LEU A N 1
ATOM 761 C CA . LEU A 1 92 ? 29.478 -26.277 24.255 1.00 55.25 92 LEU A CA 1
ATOM 762 C C . LEU A 1 92 ? 30.720 -27.123 24.592 1.00 55.25 92 LEU A C 1
ATOM 764 O O . LEU A 1 92 ? 30.975 -27.394 25.766 1.00 55.25 92 LEU A O 1
ATOM 768 N N . SER A 1 93 ? 31.510 -27.536 23.595 1.00 54.66 93 SER A N 1
ATOM 769 C CA . SER A 1 93 ? 32.712 -28.362 23.803 1.00 54.66 93 SER A CA 1
ATOM 770 C C . SER A 1 93 ? 33.995 -27.564 24.058 1.00 54.66 93 SER A C 1
ATOM 772 O O . SER A 1 93 ? 34.964 -28.126 24.564 1.00 54.66 93 SER A O 1
ATOM 774 N N . THR A 1 94 ? 34.013 -26.260 23.784 1.00 52.47 94 THR A N 1
ATOM 775 C CA . THR A 1 94 ? 35.161 -25.369 24.049 1.00 52.47 94 THR A CA 1
ATOM 776 C C . THR A 1 94 ? 35.238 -24.886 25.501 1.00 52.47 94 THR A C 1
ATOM 778 O O . THR A 1 94 ? 36.303 -24.471 25.948 1.00 52.47 94 THR A O 1
ATOM 781 N N . LEU A 1 95 ? 34.157 -24.999 26.283 1.00 51.34 95 LEU A N 1
ATOM 782 C CA . LEU A 1 95 ? 34.109 -24.530 27.679 1.00 51.34 95 LEU A CA 1
ATOM 783 C C . LEU A 1 95 ? 34.571 -25.558 28.721 1.00 51.34 95 LEU A C 1
ATOM 785 O O . LEU A 1 95 ? 34.661 -25.233 29.901 1.00 51.34 95 LEU A O 1
ATOM 789 N N . ARG A 1 96 ? 34.876 -26.800 28.326 1.00 53.16 96 ARG A N 1
ATOM 790 C CA . ARG A 1 96 ? 35.252 -27.854 29.287 1.00 53.16 96 ARG A CA 1
ATOM 791 C C . ARG A 1 96 ? 36.728 -27.844 29.703 1.00 53.16 96 ARG A C 1
ATOM 793 O O . ARG A 1 96 ? 37.086 -28.609 30.589 1.00 53.16 96 ARG A O 1
ATOM 800 N N . ASN A 1 97 ? 37.542 -26.961 29.116 1.00 54.72 97 ASN A N 1
ATOM 801 C CA . ASN A 1 97 ? 38.980 -26.837 29.389 1.00 54.72 97 ASN A CA 1
ATOM 802 C C . ASN A 1 97 ? 39.400 -25.408 29.787 1.00 54.72 97 ASN A C 1
ATOM 804 O O . ASN A 1 97 ? 40.533 -25.003 29.535 1.00 54.72 97 ASN A O 1
ATOM 808 N N . SER A 1 98 ? 38.512 -24.611 30.390 1.00 48.78 98 SER A N 1
ATOM 809 C CA . SER A 1 98 ? 38.929 -23.348 31.009 1.00 48.78 98 SER A CA 1
ATOM 810 C C . SER A 1 98 ? 39.623 -23.630 32.353 1.00 48.78 98 SER A C 1
ATOM 812 O O . SER A 1 98 ? 38.997 -24.254 33.216 1.00 48.78 98 SER A O 1
ATOM 814 N N . PRO A 1 99 ? 40.874 -23.184 32.571 1.00 51.78 99 PRO A N 1
ATOM 815 C CA . PRO A 1 99 ? 41.524 -23.293 33.869 1.00 51.78 99 PRO A CA 1
ATOM 816 C C . PRO A 1 99 ? 40.778 -22.425 34.894 1.00 51.78 99 PRO A C 1
ATOM 818 O O . PRO A 1 99 ? 40.349 -21.317 34.583 1.00 51.78 99 PRO A O 1
ATOM 821 N N . THR A 1 100 ? 40.603 -22.985 36.091 1.00 51.31 100 THR A N 1
ATOM 822 C CA . THR A 1 100 ? 40.151 -22.391 37.360 1.00 51.31 100 THR A CA 1
ATOM 823 C C . THR A 1 100 ? 39.786 -20.901 37.311 1.00 51.31 100 THR A C 1
ATOM 825 O O . THR A 1 100 ? 40.653 -20.030 37.336 1.00 51.31 100 THR A O 1
ATOM 828 N N . ILE A 1 101 ? 38.484 -20.605 37.316 1.00 52.56 101 ILE A N 1
ATOM 829 C CA . ILE A 1 101 ? 37.969 -19.251 37.558 1.00 52.56 101 ILE A CA 1
ATOM 830 C C . ILE A 1 101 ? 38.282 -18.889 39.025 1.00 52.56 101 ILE A C 1
ATOM 832 O O . ILE A 1 101 ? 37.865 -19.640 39.910 1.00 52.56 101 ILE A O 1
ATOM 836 N N . PRO A 1 102 ? 38.991 -17.783 39.329 1.00 49.59 102 PRO A N 1
ATOM 837 C CA . PRO A 1 102 ? 39.122 -17.318 40.704 1.00 49.59 102 PRO A CA 1
ATOM 838 C C . PRO A 1 102 ? 37.760 -16.845 41.224 1.00 49.59 102 PRO A C 1
ATOM 840 O O . PRO A 1 102 ? 36.983 -16.233 40.492 1.00 49.59 102 PRO A O 1
ATOM 843 N N . ASP A 1 103 ? 37.481 -17.139 42.492 1.00 52.03 103 ASP A N 1
ATOM 844 C CA . ASP A 1 103 ? 36.245 -16.809 43.205 1.00 52.03 103 ASP A CA 1
ATOM 845 C C . ASP A 1 103 ? 36.020 -15.286 43.268 1.00 52.03 103 ASP A C 1
ATOM 847 O O . ASP A 1 103 ? 36.440 -14.584 44.191 1.00 52.03 103 ASP A O 1
ATOM 851 N N . ILE A 1 104 ? 35.379 -14.739 42.234 1.00 56.72 104 ILE A N 1
ATOM 852 C CA . ILE A 1 104 ? 34.897 -13.361 42.228 1.00 56.72 104 ILE A CA 1
ATOM 853 C C . ILE A 1 104 ? 33.570 -13.335 42.978 1.00 56.72 104 ILE A C 1
ATOM 855 O O . ILE A 1 104 ? 32.485 -13.454 42.403 1.00 56.72 104 ILE A O 1
ATOM 859 N N . SER A 1 105 ? 33.673 -13.146 44.293 1.00 50.22 105 SER A N 1
ATOM 860 C CA . SER A 1 105 ? 32.551 -12.778 45.151 1.00 50.22 105 SER A CA 1
ATOM 861 C C . SER A 1 105 ? 31.892 -11.488 44.636 1.00 50.22 105 SER A C 1
ATOM 863 O O . SER A 1 105 ? 32.268 -10.358 44.955 1.00 50.22 105 SER A O 1
ATOM 865 N N . PHE A 1 106 ? 30.859 -11.624 43.805 1.00 51.28 106 PHE A N 1
ATOM 866 C CA . PHE A 1 106 ? 30.003 -10.498 43.457 1.00 51.28 106 PHE A CA 1
ATOM 867 C C . PHE A 1 106 ? 29.168 -10.131 44.687 1.00 51.28 106 PHE A C 1
ATOM 869 O O . PHE A 1 106 ? 28.057 -10.629 44.876 1.00 51.28 106 PHE A O 1
ATOM 876 N N . LYS A 1 107 ? 29.677 -9.207 45.513 1.00 53.00 107 LYS A N 1
ATOM 877 C CA . LYS A 1 107 ? 28.865 -8.414 46.448 1.00 53.00 107 LYS A CA 1
ATOM 878 C C . LYS A 1 107 ? 27.823 -7.636 45.639 1.00 53.00 107 LYS A C 1
ATOM 880 O O . LYS A 1 107 ? 28.015 -6.476 45.276 1.00 53.00 107 LYS A O 1
ATOM 885 N N . ARG A 1 108 ? 26.695 -8.278 45.337 1.00 56.25 108 ARG A N 1
ATOM 886 C CA . ARG A 1 108 ? 25.510 -7.609 44.801 1.00 56.25 108 ARG A CA 1
ATOM 887 C C . ARG A 1 108 ? 24.968 -6.700 45.900 1.00 56.25 108 ARG A C 1
ATOM 889 O O . ARG A 1 108 ? 24.338 -7.169 46.842 1.00 56.25 108 ARG A O 1
ATOM 896 N N . LYS A 1 109 ? 25.217 -5.391 45.800 1.00 61.50 109 LYS A N 1
ATOM 897 C CA . LYS A 1 109 ? 24.462 -4.418 46.596 1.00 61.50 109 LYS A CA 1
ATOM 898 C C . LYS A 1 109 ? 22.998 -4.454 46.136 1.00 61.50 109 LYS A C 1
ATOM 900 O O . LYS A 1 109 ? 22.762 -4.408 44.926 1.00 61.50 109 LYS A O 1
ATOM 905 N N . PRO A 1 110 ? 22.011 -4.527 47.043 1.00 61.75 110 PRO A N 1
ATOM 906 C CA . PRO A 1 110 ? 20.614 -4.457 46.643 1.00 61.75 110 PRO A CA 1
ATOM 907 C C . PRO A 1 110 ? 20.321 -3.076 46.043 1.00 61.75 110 PRO A C 1
ATOM 909 O O . PRO A 1 110 ? 20.630 -2.042 46.641 1.00 61.75 110 PRO A O 1
ATOM 912 N N . LYS A 1 111 ? 19.733 -3.055 44.840 1.00 56.91 111 LYS A N 1
ATOM 913 C CA . LYS A 1 111 ? 19.183 -1.834 44.242 1.00 56.91 111 LYS A CA 1
ATOM 914 C C . LYS A 1 111 ? 18.059 -1.327 45.147 1.00 56.91 111 LYS A C 1
ATOM 916 O O . LYS A 1 111 ? 17.034 -1.984 45.299 1.00 56.91 111 LYS A O 1
ATOM 921 N N . ARG A 1 112 ? 18.267 -0.153 45.745 1.00 50.16 112 ARG A N 1
ATOM 922 C CA . ARG A 1 112 ? 17.266 0.591 46.514 1.00 50.16 112 ARG A CA 1
ATOM 923 C C . ARG A 1 112 ? 16.095 0.922 45.585 1.00 50.16 112 ARG A C 1
ATOM 925 O O . ARG A 1 112 ? 16.247 1.734 44.677 1.00 50.16 112 ARG A O 1
ATOM 932 N N . PHE A 1 113 ? 14.954 0.269 45.799 1.00 55.22 113 PHE A N 1
ATOM 933 C CA . PHE A 1 113 ? 13.677 0.649 45.197 1.00 55.22 113 PHE A CA 1
ATOM 934 C C . PHE A 1 113 ? 13.391 2.108 45.577 1.00 55.22 113 PHE A C 1
ATOM 936 O O . 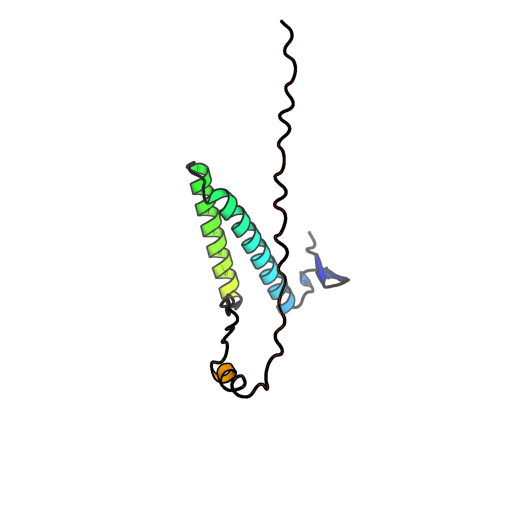PHE A 1 113 ? 13.189 2.415 46.752 1.00 55.22 113 PHE A O 1
ATOM 943 N N . GLN A 1 114 ? 13.418 3.023 44.607 1.00 53.50 114 GLN A N 1
ATOM 944 C CA . GLN A 1 114 ? 12.836 4.346 44.797 1.00 53.50 114 GLN A CA 1
ATOM 945 C C . GLN A 1 114 ? 11.330 4.213 44.575 1.00 53.50 114 GLN A C 1
ATOM 947 O O . GLN A 1 114 ? 10.868 4.069 43.447 1.00 53.50 114 GLN A O 1
ATOM 952 N N . SER A 1 115 ? 10.569 4.190 45.669 1.00 52.75 115 SER A N 1
ATOM 953 C CA . SER A 1 115 ? 9.125 4.371 45.620 1.00 52.75 115 SER A CA 1
ATOM 954 C C . SER A 1 115 ? 8.842 5.831 45.271 1.00 52.75 115 SER A C 1
ATOM 956 O O . SER A 1 115 ? 9.199 6.753 46.007 1.00 52.75 115 SER A O 1
ATOM 958 N N . ASN A 1 116 ? 8.208 6.053 44.122 1.00 55.56 116 ASN A N 1
ATOM 959 C CA . ASN A 1 116 ? 7.696 7.366 43.763 1.00 55.56 116 ASN A CA 1
ATOM 960 C C . ASN A 1 116 ? 6.534 7.692 44.705 1.00 55.56 116 ASN A C 1
ATOM 962 O O . ASN A 1 116 ? 5.426 7.183 44.560 1.00 55.56 116 ASN A O 1
ATOM 966 N N . LYS A 1 117 ? 6.824 8.522 45.708 1.00 46.50 117 LYS A N 1
ATOM 967 C CA . LYS A 1 117 ? 5.855 9.103 46.632 1.00 46.50 117 LYS A CA 1
ATOM 968 C C . LYS A 1 117 ? 4.931 10.026 45.831 1.00 46.50 117 LYS A C 1
ATOM 970 O O . LYS A 1 117 ? 5.299 11.157 45.520 1.00 46.50 117 LYS A O 1
ATOM 975 N N . THR A 1 118 ? 3.746 9.537 45.480 1.00 54.62 118 THR A N 1
ATOM 976 C CA . THR A 1 118 ? 2.636 10.358 44.987 1.00 54.62 118 THR A CA 1
ATOM 977 C C . THR A 1 118 ? 2.282 11.378 46.064 1.00 54.62 118 THR A C 1
ATOM 979 O O . THR A 1 118 ? 1.760 11.032 47.124 1.00 54.62 118 THR A O 1
ATOM 982 N N . LYS A 1 119 ? 2.618 12.648 45.826 1.00 55.84 119 LYS A N 1
ATOM 983 C CA . LYS A 1 119 ? 2.087 13.764 46.607 1.00 55.84 119 LYS A CA 1
ATOM 984 C C . LYS A 1 119 ? 0.672 14.027 46.099 1.00 55.84 119 LYS A C 1
ATOM 986 O O . LYS A 1 119 ? 0.499 14.684 45.077 1.00 55.84 119 LYS A O 1
ATOM 991 N N . ASN A 1 120 ? -0.324 13.504 46.804 1.00 54.00 120 ASN A N 1
ATOM 992 C CA . ASN A 1 120 ? -1.690 13.992 46.677 1.00 54.00 120 ASN A CA 1
ATOM 993 C C . ASN A 1 120 ? -1.702 15.408 47.266 1.00 54.00 120 ASN A C 1
ATOM 995 O O . ASN A 1 120 ? -1.632 15.585 48.478 1.00 54.00 120 ASN A O 1
ATOM 999 N N . SER A 1 121 ? -1.685 16.411 46.390 1.00 41.06 121 SER A N 1
ATOM 1000 C CA . SER A 1 121 ? -1.909 17.807 46.750 1.00 41.06 121 SER A CA 1
ATOM 1001 C C . SER A 1 121 ? -3.397 17.971 47.037 1.00 41.06 121 SER A C 1
ATOM 1003 O O . SER A 1 121 ? -4.193 18.139 46.115 1.00 41.06 121 SER A O 1
ATOM 1005 N N . THR A 1 122 ? -3.768 17.881 48.310 1.00 53.59 122 THR A N 1
ATOM 1006 C CA . THR A 1 122 ? -5.061 18.333 48.824 1.00 53.59 122 THR A CA 1
ATOM 1007 C C . THR A 1 122 ? -5.208 19.806 48.457 1.00 53.59 122 THR A C 1
ATOM 1009 O O . THR A 1 122 ? -4.421 20.633 48.907 1.00 53.59 122 THR A O 1
ATOM 1012 N N . LYS A 1 123 ? -6.148 20.130 47.567 1.00 60.22 123 LYS A N 1
ATOM 1013 C CA . LYS A 1 123 ? -6.626 21.504 47.436 1.00 60.22 123 LYS A CA 1
ATOM 1014 C C . LYS A 1 123 ? -7.639 21.703 48.551 1.00 60.22 123 LYS A C 1
ATOM 1016 O O . LYS A 1 123 ? -8.632 20.980 48.603 1.00 60.22 123 LYS A O 1
ATOM 1021 N N . ASP A 1 124 ? -7.326 22.632 49.439 1.00 51.47 124 ASP A N 1
ATOM 1022 C CA . ASP A 1 124 ? -8.223 23.155 50.456 1.00 51.47 124 ASP A CA 1
ATOM 1023 C C . ASP A 1 124 ? -9.556 23.571 49.819 1.00 51.47 124 ASP A C 1
ATOM 1025 O O . ASP A 1 124 ? -9.593 24.355 48.870 1.00 51.47 124 ASP A O 1
ATOM 1029 N N . ILE A 1 125 ? -10.649 23.010 50.335 1.00 57.69 125 ILE A N 1
ATOM 1030 C CA . ILE A 1 125 ? -12.012 23.488 50.106 1.00 57.69 125 ILE A CA 1
ATOM 1031 C C . ILE A 1 125 ? -12.417 24.152 51.420 1.00 57.69 125 ILE A C 1
ATOM 1033 O O . ILE A 1 125 ? -12.676 23.474 52.413 1.00 57.69 125 ILE A O 1
ATOM 1037 N N . THR A 1 126 ? -12.392 25.480 51.441 1.00 55.81 126 THR A N 1
ATOM 1038 C CA . THR A 1 126 ? -12.980 26.299 52.505 1.00 55.81 126 THR A CA 1
ATOM 1039 C C . THR A 1 126 ? -14.498 26.342 52.329 1.00 55.81 126 THR A C 1
ATOM 1041 O O . THR A 1 126 ? -14.971 26.504 51.203 1.00 55.81 126 THR A O 1
ATOM 1044 N N . TRP A 1 127 ? -15.218 26.153 53.437 1.00 51.50 127 TRP A N 1
ATOM 1045 C CA . TRP A 1 127 ? -16.677 26.241 53.557 1.00 51.50 127 TRP A CA 1
ATOM 1046 C C . TRP A 1 127 ? -17.179 27.681 53.460 1.00 51.50 127 TRP A C 1
ATOM 1048 O O . TRP A 1 127 ? -16.435 28.583 53.911 1.00 51.50 127 TRP A O 1
#

Foldseek 3Di:
DFDWDDDPPDTDTLVPDDPVVVLVVVLVVLVVLLVVLVVVLVVLVPPPDPVSVVVNVVSVVSNVVSVVVCVVSVNDPDDPPPPPPPPDPVVPVVPPPDPDDPPPPPPPDDDPDDDPPPPPPDDDDDD